Protein AF-A0A1Q7LXQ8-F1 (afdb_monomer_lite)

Radius of gyration: 18.81 Å; chains: 1; bounding box: 34×29×76 Å

Sequence (127 aa):
MSGFDLYWQYRKGEKTLRELSHLYRIHSSVLSHQFRQRDDRMLRMYGPKWFLEILRLAMPEDYDIVCEHVTEHNLTRVQTLAELGCTVSTYYQEKRKDPVKFLRKKVSQKRQLSTRPTRQLSQQPIL

Foldseek 3Di:
DDLVVVLLCCLLVVDPLVRVCVVVVNHSVVNVVVSLVVLVVCCVVPNCVVLLVSCVRRPVVLNVLLVVVCVVVVHDSSVSCVVLVVGPVSCVPDPDRRSSVVSCVSSVVVVVVVPDPPPPPPDDDDD

Structure (mmCIF, N/CA/C/O backbone):
data_AF-A0A1Q7LXQ8-F1
#
_entry.id   AF-A0A1Q7LXQ8-F1
#
loop_
_atom_site.group_PDB
_atom_site.id
_atom_site.type_symbol
_atom_site.label_atom_id
_atom_site.label_alt_id
_atom_site.label_comp_id
_atom_site.label_asym_id
_atom_site.label_entity_id
_atom_site.label_seq_id
_atom_site.pdbx_PDB_ins_code
_atom_site.Cartn_x
_atom_site.Cartn_y
_atom_site.Cartn_z
_atom_site.occupancy
_atom_site.B_iso_or_equiv
_atom_site.auth_seq_id
_atom_site.auth_comp_id
_atom_site.auth_asym_id
_atom_site.auth_atom_id
_atom_site.pdbx_PDB_model_num
ATOM 1 N N . MET A 1 1 ? -0.705 -0.989 -23.426 1.00 49.44 1 MET A N 1
ATOM 2 C CA . MET A 1 1 ? -0.799 -1.211 -21.964 1.00 49.44 1 MET A CA 1
ATOM 3 C C . MET A 1 1 ? -0.345 0.059 -21.266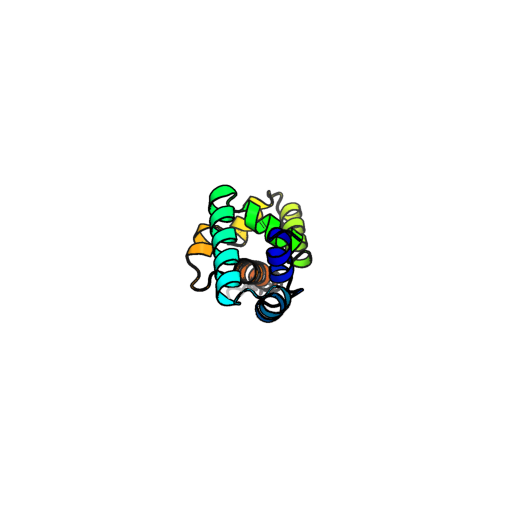 1.00 49.44 1 MET A C 1
ATOM 5 O O . MET A 1 1 ? 0.750 0.528 -21.550 1.00 49.44 1 MET A O 1
ATOM 9 N N . SER A 1 2 ? -1.203 0.694 -20.466 1.00 57.97 2 SER A N 1
ATOM 10 C CA . SER A 1 2 ? -0.861 1.950 -19.787 1.00 57.97 2 SER A CA 1
ATOM 11 C C . SER A 1 2 ? 0.073 1.674 -18.601 1.00 57.97 2 SER A C 1
ATOM 13 O O . SER A 1 2 ? -0.015 0.623 -17.971 1.00 57.97 2 SER A O 1
ATOM 15 N 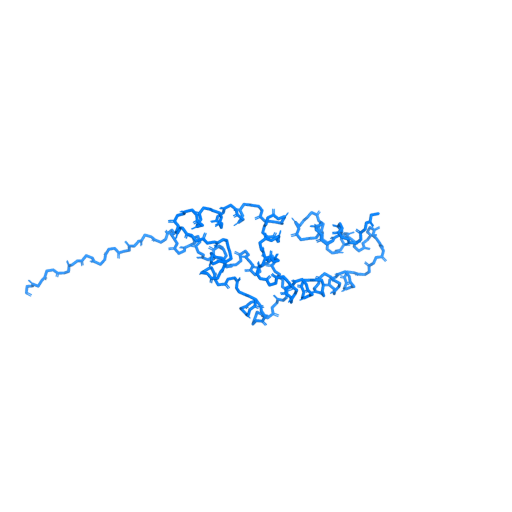N . GLY A 1 3 ? 0.943 2.625 -18.235 1.00 63.34 3 GLY A N 1
ATOM 16 C CA . GLY A 1 3 ? 1.832 2.500 -17.063 1.00 63.34 3 GLY A CA 1
ATOM 17 C C . GLY A 1 3 ? 1.105 2.285 -15.722 1.00 63.34 3 GLY A C 1
ATOM 18 O O . GLY A 1 3 ? 1.740 2.027 -14.701 1.00 63.34 3 GLY A O 1
ATOM 19 N N . PHE A 1 4 ? -0.230 2.370 -15.716 1.00 67.12 4 PHE A N 1
ATOM 20 C CA . PHE A 1 4 ? -1.079 1.999 -14.591 1.00 67.12 4 PHE A CA 1
ATOM 21 C C . PHE A 1 4 ? -1.035 0.501 -14.284 1.00 67.12 4 PHE A C 1
ATOM 23 O O . PHE A 1 4 ? -1.056 0.127 -13.115 1.00 67.12 4 PHE A O 1
ATOM 30 N N . ASP A 1 5 ? -0.919 -0.327 -15.318 1.00 86.94 5 ASP A N 1
ATOM 31 C CA . ASP A 1 5 ? -0.920 -1.781 -15.198 1.00 86.94 5 ASP A CA 1
ATOM 32 C C . ASP A 1 5 ? 0.398 -2.300 -14.590 1.00 86.94 5 ASP A C 1
ATOM 34 O O . ASP A 1 5 ? 0.397 -3.081 -13.642 1.00 86.94 5 ASP A O 1
ATOM 38 N N . LEU A 1 6 ? 1.540 -1.739 -15.017 1.00 93.06 6 LEU A N 1
ATOM 39 C CA . LEU A 1 6 ? 2.874 -2.103 -14.505 1.00 93.06 6 LEU A CA 1
ATOM 40 C C . LEU A 1 6 ? 3.009 -1.901 -12.993 1.00 93.06 6 LEU A C 1
ATOM 42 O O . LEU A 1 6 ? 3.620 -2.712 -12.296 1.00 93.06 6 LEU A O 1
ATOM 46 N N . TYR A 1 7 ? 2.448 -0.798 -12.492 1.00 95.25 7 TYR A N 1
ATOM 47 C CA . TYR A 1 7 ? 2.466 -0.478 -11.069 1.00 95.25 7 TYR A CA 1
ATOM 48 C C . TYR A 1 7 ? 1.755 -1.563 -10.256 1.00 95.25 7 TYR A C 1
ATOM 50 O O . TYR A 1 7 ? 2.290 -2.014 -9.243 1.00 95.25 7 TYR A O 1
ATOM 58 N N . TRP A 1 8 ? 0.577 -2.007 -10.703 1.00 95.50 8 TRP A N 1
ATOM 59 C CA . TRP A 1 8 ? -0.192 -3.016 -9.979 1.00 95.50 8 TRP A CA 1
ATOM 60 C C . TRP A 1 8 ? 0.409 -4.411 -10.102 1.00 95.50 8 TRP A C 1
ATOM 62 O O . TRP A 1 8 ? 0.490 -5.087 -9.080 1.00 95.50 8 TRP A O 1
ATOM 72 N N . GLN A 1 9 ? 0.927 -4.795 -11.273 1.00 94.88 9 GLN A N 1
ATOM 73 C CA . GLN A 1 9 ? 1.679 -6.048 -11.433 1.00 94.88 9 GLN A CA 1
ATOM 74 C C . GLN A 1 9 ? 2.852 -6.125 -10.445 1.00 94.88 9 GLN A C 1
ATOM 76 O O . GLN A 1 9 ? 3.076 -7.152 -9.805 1.00 94.88 9 GLN A O 1
ATOM 81 N N . TYR A 1 10 ? 3.567 -5.011 -10.246 1.00 95.56 10 TYR A N 1
ATOM 82 C CA . TYR A 1 10 ? 4.616 -4.933 -9.231 1.00 95.56 10 TYR A CA 1
ATOM 83 C C . TYR A 1 10 ? 4.071 -5.003 -7.800 1.00 95.56 10 TYR A C 1
ATOM 85 O O . TYR A 1 10 ? 4.585 -5.756 -6.975 1.00 95.56 10 TYR A O 1
ATOM 93 N N . ARG A 1 11 ? 3.036 -4.218 -7.478 1.00 95.38 11 ARG A N 1
ATOM 94 C CA . ARG A 1 11 ? 2.504 -4.115 -6.109 1.00 95.38 11 ARG A CA 1
ATOM 95 C C . ARG A 1 11 ? 1.877 -5.412 -5.614 1.00 95.38 11 ARG A C 1
ATOM 97 O O . ARG A 1 11 ? 2.077 -5.749 -4.452 1.00 95.38 11 ARG A O 1
ATOM 104 N N . LYS A 1 12 ? 1.189 -6.134 -6.496 1.00 94.88 12 LYS A N 1
ATOM 105 C CA . LYS A 1 12 ? 0.635 -7.468 -6.240 1.00 94.88 12 LYS A CA 1
ATOM 106 C C . LYS A 1 12 ? 1.705 -8.561 -6.164 1.00 94.88 12 LYS A C 1
ATOM 108 O O . LYS A 1 12 ? 1.412 -9.674 -5.752 1.00 94.88 12 LYS A O 1
ATOM 113 N N . GLY A 1 13 ? 2.944 -8.260 -6.564 1.00 94.00 13 GLY A N 1
ATOM 114 C CA . GLY A 1 13 ? 4.021 -9.244 -6.645 1.00 94.00 13 GLY A CA 1
ATOM 115 C C . GLY A 1 13 ? 3.916 -10.192 -7.843 1.00 94.00 13 GLY A C 1
ATOM 116 O O . GLY A 1 13 ? 4.669 -11.155 -7.898 1.00 94.00 13 GLY A O 1
ATOM 117 N N . GLU A 1 14 ? 3.034 -9.915 -8.810 1.00 95.31 14 GLU A N 1
ATOM 118 C CA . GLU A 1 14 ? 2.888 -10.695 -10.051 1.00 95.31 14 GLU A CA 1
ATOM 119 C C . GLU A 1 14 ? 4.148 -10.611 -10.925 1.00 95.31 14 GLU A C 1
ATOM 121 O O . GLU A 1 14 ? 4.465 -11.545 -11.660 1.00 95.31 14 GLU A O 1
ATOM 126 N N . LYS A 1 15 ? 4.861 -9.476 -10.864 1.00 95.12 15 LYS A N 1
ATOM 127 C CA . LYS A 1 15 ? 6.153 -9.272 -11.527 1.00 95.12 15 LYS A CA 1
ATOM 128 C C . LYS A 1 15 ? 7.106 -8.460 -10.665 1.00 95.12 15 LYS A C 1
ATOM 130 O O . LYS A 1 15 ? 6.749 -7.459 -10.048 1.00 95.12 15 LYS A O 1
ATOM 135 N N . THR A 1 16 ? 8.373 -8.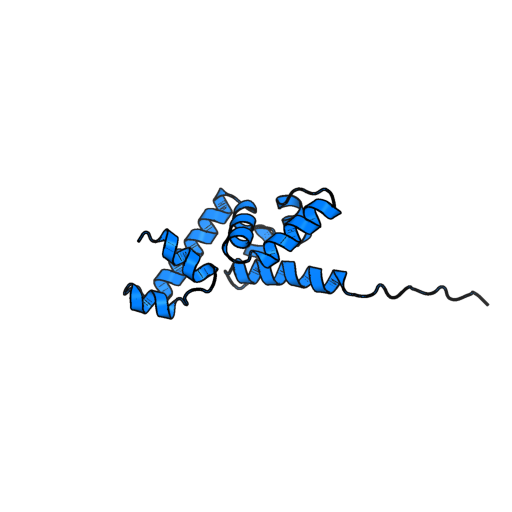834 -10.692 1.00 95.94 16 THR A N 1
ATOM 136 C CA . THR A 1 16 ? 9.468 -8.056 -10.120 1.00 95.94 16 THR A CA 1
ATOM 137 C C . THR A 1 16 ? 9.826 -6.863 -11.009 1.00 95.94 16 THR A C 1
ATOM 139 O O . THR A 1 16 ? 9.582 -6.852 -12.217 1.00 95.94 16 THR A O 1
ATOM 142 N N . LEU A 1 17 ? 10.501 -5.859 -10.435 1.00 95.38 17 LEU A N 1
ATOM 143 C CA . LEU A 1 17 ? 11.061 -4.750 -11.220 1.00 95.38 17 LEU A CA 1
ATOM 144 C C . LEU A 1 17 ? 12.011 -5.241 -12.316 1.00 95.38 17 LEU A C 1
ATOM 146 O O . LEU A 1 17 ? 12.031 -4.653 -13.392 1.00 95.38 17 LEU A O 1
ATOM 150 N N . ARG A 1 18 ? 12.768 -6.319 -12.059 1.00 96.81 18 ARG A N 1
ATOM 151 C CA . ARG A 1 18 ? 13.677 -6.913 -13.043 1.00 96.81 18 ARG A CA 1
ATOM 152 C C . ARG A 1 18 ? 12.893 -7.464 -14.231 1.00 96.81 18 ARG A C 1
ATOM 154 O O . ARG A 1 18 ? 13.244 -7.150 -15.360 1.00 96.81 18 ARG A O 1
ATOM 161 N N . GLU A 1 19 ? 11.838 -8.237 -14.006 1.00 96.94 19 GLU A N 1
ATOM 162 C CA . GLU A 1 19 ? 11.024 -8.796 -15.097 1.00 96.94 19 GLU A CA 1
ATOM 163 C C . GLU A 1 19 ? 10.330 -7.701 -15.908 1.00 96.94 19 GLU A C 1
ATOM 165 O O . GLU A 1 19 ? 10.407 -7.702 -17.135 1.00 96.94 19 GLU A O 1
ATOM 170 N N . LEU A 1 20 ? 9.728 -6.714 -15.235 1.00 95.94 20 LEU A N 1
ATOM 171 C CA . LEU A 1 20 ? 9.148 -5.547 -15.906 1.00 95.94 20 LEU A CA 1
ATOM 172 C C . LEU A 1 20 ? 10.207 -4.782 -16.708 1.00 95.94 20 LEU A C 1
ATOM 174 O O . LEU A 1 20 ? 9.953 -4.331 -17.822 1.00 95.94 20 LEU A O 1
ATOM 178 N N . SER A 1 21 ? 11.416 -4.672 -16.165 1.00 95.62 21 SER A N 1
ATOM 179 C CA . SER A 1 21 ? 12.521 -3.992 -16.827 1.00 95.62 21 SER A CA 1
ATOM 180 C C . SER A 1 21 ? 12.911 -4.658 -18.147 1.00 95.62 21 SER A C 1
ATOM 182 O O . SER A 1 21 ? 13.087 -3.961 -19.145 1.00 95.62 21 SER A O 1
ATOM 184 N N . HIS A 1 22 ? 12.964 -5.992 -18.178 1.00 95.00 22 HIS A N 1
ATOM 185 C CA . HIS A 1 22 ? 13.245 -6.753 -19.398 1.00 95.00 22 HIS A CA 1
ATOM 186 C C . HIS A 1 22 ? 12.094 -6.663 -20.407 1.00 95.00 22 HIS A C 1
ATOM 188 O O . HIS A 1 22 ? 12.333 -6.386 -21.580 1.00 95.00 22 HIS A O 1
ATOM 194 N N . LEU A 1 23 ? 10.850 -6.848 -19.953 1.00 94.69 23 LEU A N 1
ATOM 195 C CA . LEU A 1 23 ? 9.670 -6.869 -20.825 1.00 94.69 23 LEU A CA 1
ATOM 196 C C . LEU A 1 23 ? 9.435 -5.531 -21.529 1.00 94.69 23 LEU A C 1
ATOM 198 O O . LEU A 1 23 ? 9.111 -5.499 -22.712 1.00 94.69 23 LEU A O 1
ATOM 202 N N . TYR A 1 24 ? 9.613 -4.428 -20.803 1.00 91.00 24 TYR A N 1
ATOM 203 C CA . TYR A 1 24 ? 9.267 -3.094 -21.292 1.00 91.00 24 TYR A CA 1
ATOM 204 C C . TYR A 1 24 ? 10.484 -2.259 -21.687 1.00 91.00 24 TYR A C 1
ATOM 206 O O . TYR A 1 24 ? 10.322 -1.113 -22.095 1.00 91.00 24 TYR A O 1
ATOM 214 N N . ARG A 1 25 ? 11.700 -2.817 -21.586 1.00 93.50 25 ARG A N 1
ATOM 215 C CA . ARG A 1 25 ? 12.972 -2.133 -21.887 1.00 93.50 25 ARG A CA 1
ATOM 216 C C . ARG A 1 25 ? 13.148 -0.814 -21.114 1.00 93.50 25 ARG A C 1
ATOM 218 O O . ARG A 1 25 ? 13.761 0.130 -21.603 1.00 93.50 25 ARG A O 1
ATOM 225 N N . ILE A 1 26 ? 12.624 -0.754 -19.889 1.00 93.31 26 ILE A N 1
ATOM 226 C CA . ILE A 1 26 ? 12.767 0.384 -18.965 1.00 93.31 26 ILE A CA 1
ATOM 227 C C . ILE A 1 26 ? 13.678 -0.052 -17.825 1.00 93.31 26 ILE A C 1
ATOM 229 O O . ILE A 1 26 ? 13.477 -1.116 -17.254 1.00 93.31 26 ILE A O 1
ATOM 233 N N . HIS A 1 27 ? 14.664 0.751 -17.433 1.00 96.00 27 HIS A N 1
ATOM 234 C CA . HIS A 1 27 ? 15.571 0.360 -16.353 1.00 96.00 27 HIS A CA 1
ATOM 235 C C . HIS A 1 27 ? 14.837 0.195 -15.004 1.00 96.00 27 HIS A C 1
ATOM 237 O O . HIS A 1 27 ? 13.993 1.014 -14.632 1.00 96.00 27 HIS A O 1
ATOM 243 N N . SER A 1 28 ? 15.191 -0.835 -14.226 1.00 95.31 28 SER A N 1
ATOM 244 C CA . SER A 1 28 ? 14.530 -1.151 -12.944 1.00 95.31 28 SER A CA 1
ATOM 245 C C . SER A 1 28 ? 14.525 0.028 -11.959 1.00 95.31 28 SER A C 1
ATOM 247 O O . SER A 1 28 ? 13.553 0.221 -11.229 1.00 95.31 28 SER A O 1
ATOM 249 N N . SER A 1 29 ? 15.586 0.844 -11.945 1.00 95.06 29 SER A N 1
ATOM 250 C CA . SER A 1 29 ? 15.657 2.043 -11.095 1.00 95.06 29 SER A CA 1
ATOM 251 C C . SER A 1 29 ? 14.636 3.113 -11.493 1.00 95.06 29 SER A C 1
ATOM 253 O O . SER A 1 29 ? 14.077 3.762 -10.608 1.00 95.06 29 SER A O 1
ATOM 255 N N . VAL A 1 30 ? 14.347 3.257 -12.791 1.00 94.94 30 VAL A N 1
ATOM 256 C CA . VAL A 1 30 ? 13.354 4.200 -13.323 1.00 94.94 30 VAL A CA 1
ATOM 257 C C . VAL A 1 30 ? 11.954 3.759 -12.912 1.00 94.94 30 V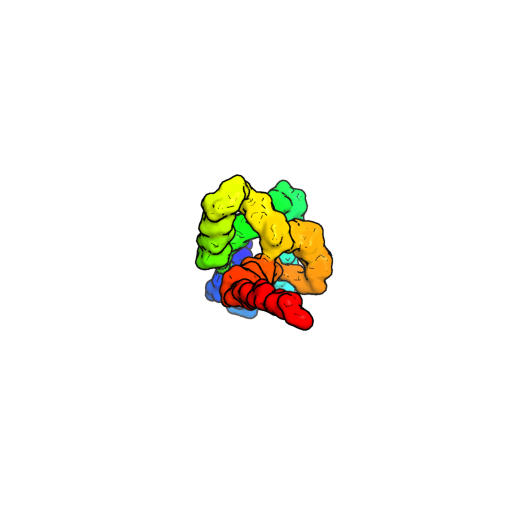AL A C 1
ATOM 259 O O . VAL A 1 30 ? 11.228 4.553 -12.318 1.00 94.94 30 VAL A O 1
ATOM 262 N N . LEU A 1 31 ? 11.609 2.481 -13.110 1.00 94.25 31 LEU A N 1
ATOM 263 C CA . LEU A 1 31 ? 10.332 1.917 -12.648 1.00 94.25 31 LEU A CA 1
ATOM 264 C C . LEU A 1 31 ? 10.164 2.083 -11.131 1.00 94.25 31 LEU A C 1
ATOM 266 O O . LEU A 1 31 ? 9.145 2.575 -10.652 1.00 94.25 31 LEU A O 1
ATOM 270 N N . SER A 1 32 ? 11.207 1.746 -10.367 1.00 93.88 32 SER A N 1
ATOM 271 C CA . SER A 1 32 ? 11.224 1.900 -8.910 1.00 93.88 32 SER A CA 1
ATOM 272 C C . SER A 1 32 ? 10.968 3.347 -8.477 1.00 93.88 32 SER A C 1
ATOM 274 O O . SER A 1 32 ? 10.214 3.599 -7.536 1.00 93.88 32 SER A O 1
ATOM 276 N N . HIS A 1 33 ? 11.594 4.307 -9.161 1.00 94.00 33 HIS A N 1
ATOM 277 C CA . HIS A 1 33 ? 11.417 5.729 -8.897 1.00 94.00 33 HIS A CA 1
ATOM 278 C C . HIS A 1 33 ? 9.997 6.198 -9.238 1.00 94.00 33 HIS A C 1
ATOM 280 O O . HIS A 1 33 ? 9.350 6.816 -8.393 1.00 94.00 33 HIS A O 1
ATOM 286 N N . GLN A 1 34 ? 9.484 5.847 -10.420 1.00 93.88 34 GLN A N 1
ATOM 287 C CA . GLN A 1 34 ? 8.129 6.191 -10.862 1.00 93.88 34 GLN A CA 1
ATOM 288 C C . GLN A 1 34 ? 7.056 5.641 -9.915 1.00 93.88 34 GLN A C 1
ATOM 290 O O . GLN A 1 34 ? 6.120 6.356 -9.559 1.00 93.88 34 GLN A O 1
ATOM 295 N N . PHE A 1 35 ? 7.199 4.397 -9.452 1.00 94.94 35 PHE A N 1
ATOM 296 C CA . PHE A 1 35 ? 6.242 3.798 -8.520 1.00 94.94 35 PHE A CA 1
ATOM 297 C C . PHE A 1 35 ? 6.257 4.497 -7.157 1.00 94.94 35 PHE A C 1
ATOM 299 O O . PHE A 1 35 ? 5.189 4.788 -6.624 1.00 94.94 35 PHE A O 1
ATOM 306 N N . ARG A 1 36 ? 7.437 4.860 -6.630 1.00 93.00 36 ARG A N 1
ATOM 307 C CA . ARG A 1 36 ? 7.531 5.659 -5.394 1.00 93.00 36 ARG A CA 1
ATOM 308 C C . ARG A 1 36 ? 6.919 7.049 -5.546 1.00 93.00 36 ARG A C 1
ATOM 310 O O . ARG A 1 36 ? 6.193 7.481 -4.660 1.00 93.00 36 ARG A O 1
ATOM 317 N N . GLN A 1 37 ? 7.191 7.741 -6.654 1.00 93.69 37 GLN A N 1
ATOM 318 C CA . GLN A 1 37 ? 6.592 9.051 -6.925 1.00 93.69 37 GLN A CA 1
ATOM 319 C C . GLN A 1 37 ? 5.070 8.967 -7.012 1.00 93.69 37 GLN A C 1
ATOM 321 O O . GLN A 1 37 ? 4.372 9.837 -6.493 1.00 93.69 37 GLN A O 1
ATOM 326 N N . ARG A 1 38 ? 4.551 7.912 -7.647 1.00 94.38 38 ARG A N 1
ATOM 327 C CA . ARG A 1 38 ? 3.117 7.652 -7.695 1.00 94.38 38 ARG A CA 1
ATOM 328 C C . ARG A 1 38 ? 2.548 7.474 -6.293 1.00 94.38 38 ARG A C 1
ATOM 330 O O . ARG A 1 38 ? 1.574 8.143 -5.979 1.00 94.38 38 ARG A O 1
ATOM 337 N N . ASP A 1 39 ? 3.155 6.641 -5.452 1.00 95.00 39 ASP A N 1
ATOM 338 C CA . ASP A 1 39 ? 2.684 6.467 -4.074 1.00 95.00 39 ASP A CA 1
ATOM 339 C C . ASP A 1 39 ? 2.716 7.770 -3.283 1.00 95.00 39 ASP A C 1
ATOM 341 O O . ASP A 1 39 ? 1.720 8.122 -2.661 1.00 95.00 39 ASP A O 1
ATOM 345 N N . ASP A 1 40 ? 3.812 8.527 -3.359 1.00 94.69 40 ASP A N 1
ATOM 346 C CA . ASP A 1 40 ? 3.919 9.818 -2.677 1.00 94.69 40 ASP A CA 1
ATOM 347 C C . ASP A 1 40 ? 2.845 10.802 -3.162 1.00 94.69 40 ASP A C 1
ATOM 349 O O . ASP A 1 40 ? 2.210 11.480 -2.353 1.00 94.69 40 ASP A O 1
ATOM 353 N N . ARG A 1 41 ? 2.583 10.858 -4.472 1.00 95.69 41 ARG A N 1
ATOM 354 C CA . ARG A 1 41 ? 1.518 11.694 -5.038 1.00 95.69 41 ARG A CA 1
ATOM 355 C C . ARG A 1 41 ? 0.139 11.259 -4.545 1.00 95.69 41 ARG A C 1
ATOM 357 O O . ARG A 1 41 ? -0.649 12.106 -4.128 1.00 95.69 41 ARG A O 1
ATOM 364 N N . MET A 1 42 ? -0.158 9.964 -4.594 1.00 96.88 42 MET A N 1
ATOM 365 C CA . MET A 1 42 ? -1.467 9.438 -4.209 1.00 96.88 42 MET A CA 1
ATOM 366 C C . MET A 1 42 ? -1.711 9.573 -2.705 1.00 96.88 42 MET A C 1
ATOM 368 O O . MET A 1 42 ? -2.818 9.918 -2.305 1.00 96.88 42 MET A O 1
ATOM 372 N N . LEU A 1 43 ? -0.684 9.400 -1.870 1.00 95.75 43 LEU A N 1
ATOM 373 C CA . LEU A 1 43 ? -0.787 9.624 -0.427 1.00 95.75 43 LEU A CA 1
ATOM 374 C C . LEU A 1 43 ? -1.020 11.093 -0.081 1.00 95.75 43 LEU A C 1
ATOM 376 O O . LEU A 1 43 ? -1.803 11.378 0.817 1.00 95.75 43 LEU A O 1
ATOM 380 N N . ARG A 1 44 ? -0.402 12.034 -0.802 1.00 95.25 44 ARG A N 1
ATOM 381 C CA . ARG A 1 44 ? -0.686 13.467 -0.614 1.00 95.25 44 ARG A CA 1
ATOM 382 C C . ARG A 1 44 ? -2.109 13.838 -1.027 1.00 95.25 44 ARG A C 1
ATOM 384 O O . ARG A 1 44 ? -2.723 14.674 -0.380 1.00 95.25 44 ARG A O 1
ATOM 391 N N . MET A 1 45 ? -2.618 13.229 -2.097 1.00 97.38 45 MET A N 1
ATOM 392 C CA . MET A 1 45 ? -3.927 13.567 -2.663 1.00 97.38 45 MET A CA 1
ATOM 393 C C . MET A 1 45 ? -5.093 12.886 -1.935 1.00 97.38 45 MET A C 1
ATOM 395 O O . MET A 1 45 ? -6.124 13.508 -1.705 1.00 97.38 45 MET A O 1
ATOM 399 N N . TYR A 1 46 ? -4.936 11.613 -1.574 1.00 96.56 46 TYR A N 1
ATOM 400 C CA . TYR A 1 46 ? -6.016 10.773 -1.045 1.00 96.56 46 TYR A CA 1
ATOM 401 C C . TYR A 1 46 ? -5.785 10.319 0.399 1.00 96.56 46 TYR A C 1
ATOM 403 O O . TYR A 1 46 ? -6.673 9.719 1.012 1.00 96.56 46 TYR A O 1
ATOM 411 N N . GLY A 1 47 ? -4.606 10.589 0.961 1.00 95.00 47 GLY A N 1
ATOM 412 C CA . GLY A 1 47 ? -4.281 10.236 2.336 1.00 95.00 47 GLY A CA 1
ATOM 413 C C . GLY A 1 47 ? -4.406 8.728 2.600 1.00 95.00 47 GLY A C 1
ATOM 414 O O . GLY A 1 47 ? -4.061 7.912 1.738 1.00 95.00 47 GLY A O 1
ATOM 415 N N . PRO A 1 48 ? -4.946 8.330 3.768 1.00 95.44 48 PRO A N 1
ATOM 416 C CA . PRO A 1 48 ? -5.128 6.923 4.135 1.00 95.44 48 PRO A CA 1
ATOM 417 C C . PRO A 1 48 ? -6.019 6.118 3.179 1.00 95.44 48 PRO A C 1
ATOM 419 O O . PRO A 1 48 ? -5.923 4.893 3.149 1.00 95.44 48 PRO A O 1
ATOM 422 N N . LYS A 1 49 ? -6.863 6.764 2.359 1.00 96.88 49 LYS A N 1
ATOM 423 C CA . LYS A 1 49 ? -7.671 6.045 1.359 1.00 96.88 49 LYS A CA 1
ATOM 424 C C . LYS A 1 49 ? -6.798 5.353 0.311 1.00 96.88 49 LYS A C 1
ATOM 426 O O . LYS A 1 49 ? -7.187 4.307 -0.194 1.00 96.88 49 LYS A O 1
ATOM 431 N N . TRP A 1 50 ? -5.602 5.878 0.029 1.00 97.62 50 TRP A N 1
ATOM 432 C CA . TRP A 1 50 ? -4.659 5.191 -0.852 1.00 97.62 50 TRP A CA 1
ATOM 433 C C . TRP A 1 50 ? -4.129 3.891 -0.237 1.00 97.62 50 TRP A C 1
ATOM 435 O O . TRP A 1 50 ? -3.976 2.902 -0.945 1.00 97.62 50 TRP A O 1
ATOM 445 N N . PHE A 1 51 ? -3.919 3.843 1.082 1.00 97.31 51 PHE A N 1
ATOM 446 C CA . PHE A 1 51 ? -3.564 2.592 1.758 1.00 97.31 51 PHE A CA 1
ATOM 447 C C . PHE A 1 51 ? -4.676 1.548 1.671 1.00 97.31 51 PHE A C 1
ATOM 449 O O . PHE A 1 51 ? -4.377 0.379 1.447 1.00 97.31 51 PHE A O 1
ATOM 456 N N . LEU A 1 52 ? -5.942 1.961 1.794 1.00 97.19 52 LEU A N 1
ATOM 457 C CA . LEU A 1 52 ? -7.077 1.055 1.591 1.00 97.19 52 LEU A CA 1
ATOM 458 C C . LEU A 1 52 ? -7.101 0.489 0.173 1.00 97.19 52 LEU A C 1
ATOM 460 O O . LEU A 1 52 ? -7.347 -0.698 0.005 1.00 97.19 52 LEU A O 1
ATOM 464 N N . GLU A 1 53 ? -6.812 1.314 -0.833 1.00 97.44 53 GLU A N 1
ATOM 465 C CA . GLU A 1 53 ? -6.762 0.857 -2.222 1.00 97.44 53 GLU A CA 1
ATOM 466 C C . GLU A 1 53 ? -5.617 -0.137 -2.456 1.00 97.44 53 GLU A C 1
ATOM 468 O O . GLU A 1 53 ? -5.806 -1.151 -3.126 1.00 97.44 53 GLU A O 1
ATOM 473 N N . ILE A 1 54 ? -4.446 0.104 -1.854 1.00 97.12 54 ILE A N 1
ATOM 474 C CA . ILE A 1 54 ? -3.327 -0.844 -1.898 1.00 97.12 54 ILE A CA 1
ATOM 475 C C . ILE A 1 54 ? -3.697 -2.160 -1.216 1.00 97.12 54 ILE A C 1
ATOM 477 O O . ILE A 1 54 ? -3.442 -3.209 -1.797 1.00 97.12 54 ILE A O 1
ATOM 481 N N . LEU A 1 55 ? -4.302 -2.126 -0.025 1.00 96.38 55 LEU A N 1
ATOM 482 C CA . LEU A 1 55 ? -4.758 -3.342 0.653 1.00 96.38 55 LEU A CA 1
ATOM 483 C C . LEU A 1 55 ? -5.744 -4.108 -0.230 1.00 96.38 55 LEU A C 1
ATOM 485 O O . LEU A 1 55 ? -5.508 -5.263 -0.554 1.00 96.38 55 LEU A O 1
ATOM 489 N N . ARG A 1 56 ? -6.791 -3.433 -0.709 1.00 96.56 56 ARG A N 1
ATOM 490 C CA . ARG A 1 56 ? -7.846 -4.036 -1.527 1.00 96.56 56 ARG A CA 1
ATOM 491 C C . ARG A 1 56 ? -7.311 -4.709 -2.792 1.00 96.56 56 ARG A C 1
ATOM 493 O O . ARG A 1 56 ? -7.825 -5.746 -3.192 1.00 96.56 56 ARG A O 1
ATOM 500 N N . LEU A 1 57 ? -6.325 -4.100 -3.455 1.00 96.12 57 LEU A N 1
ATOM 501 C CA . LEU A 1 57 ? -5.846 -4.572 -4.757 1.00 96.12 57 LEU A CA 1
ATOM 502 C C . LEU A 1 57 ? -4.608 -5.462 -4.692 1.00 96.12 57 LEU A C 1
ATOM 504 O O . LEU A 1 57 ? -4.455 -6.318 -5.560 1.00 96.12 57 LEU A O 1
ATOM 508 N N . ALA A 1 58 ? -3.708 -5.240 -3.735 1.00 96.12 58 ALA A N 1
ATOM 509 C CA . ALA A 1 58 ? -2.432 -5.949 -3.647 1.00 96.12 58 ALA A CA 1
ATOM 510 C C . ALA A 1 58 ? -2.344 -6.940 -2.486 1.00 96.12 58 ALA A C 1
ATOM 512 O O . ALA A 1 58 ? -1.416 -7.746 -2.459 1.00 96.12 58 ALA A O 1
ATOM 513 N N . MET A 1 59 ? -3.245 -6.850 -1.508 1.00 95.12 59 MET A N 1
ATOM 514 C CA . MET A 1 59 ? -3.201 -7.645 -0.280 1.00 95.12 59 MET A CA 1
ATOM 515 C C . MET A 1 59 ? -4.628 -7.963 0.213 1.00 95.12 59 MET A C 1
ATOM 517 O O . MET A 1 59 ? -4.985 -7.549 1.319 1.00 95.12 59 MET A O 1
ATOM 521 N N . PRO A 1 60 ? -5.473 -8.624 -0.602 1.00 93.94 60 PRO A N 1
ATOM 522 C CA . PRO A 1 60 ? -6.891 -8.801 -0.289 1.00 93.94 60 PR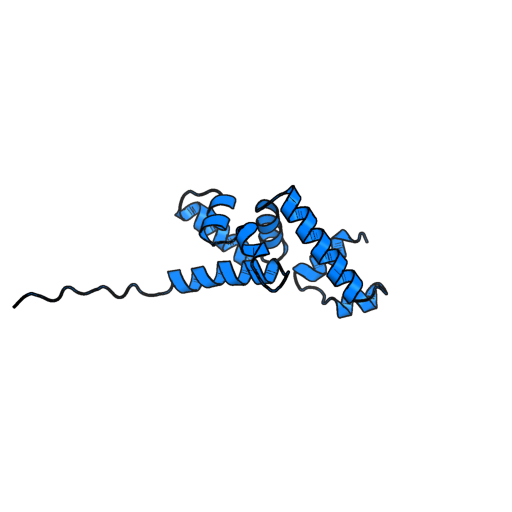O A CA 1
ATOM 523 C C . PRO A 1 60 ? -7.119 -9.527 1.044 1.00 93.94 60 PRO A C 1
ATOM 525 O O . PRO A 1 60 ? -7.969 -9.111 1.821 1.00 93.94 60 PRO A O 1
ATOM 528 N N . GLU A 1 61 ? -6.283 -10.505 1.393 1.00 91.56 61 GLU A N 1
ATOM 529 C CA . GLU A 1 61 ? -6.391 -11.227 2.667 1.00 91.56 61 GLU A CA 1
ATOM 530 C C . GLU A 1 61 ? -6.107 -10.321 3.874 1.00 91.56 61 GLU A C 1
ATOM 532 O O . GLU A 1 61 ? -6.670 -10.507 4.950 1.00 91.56 61 GLU A O 1
ATOM 537 N N . ASP A 1 62 ? -5.221 -9.331 3.715 1.00 92.56 62 ASP A N 1
ATOM 538 C CA . ASP A 1 62 ? -4.945 -8.342 4.759 1.00 92.56 62 ASP A CA 1
ATOM 539 C C . ASP A 1 62 ? -6.024 -7.241 4.796 1.00 92.56 62 ASP A C 1
ATOM 541 O O . ASP A 1 62 ? -6.254 -6.626 5.839 1.00 92.56 62 ASP A O 1
ATOM 545 N N . TYR A 1 63 ? -6.701 -6.989 3.670 1.00 94.94 63 TYR A N 1
ATOM 546 C CA . TYR A 1 63 ? -7.853 -6.090 3.599 1.00 94.94 63 TYR A CA 1
ATOM 547 C C . TYR A 1 63 ? -9.069 -6.655 4.339 1.00 94.94 63 TYR A C 1
ATOM 549 O O . TYR A 1 63 ? -9.775 -5.897 5.009 1.00 94.94 63 TYR A O 1
ATOM 557 N N . ASP A 1 64 ? -9.281 -7.968 4.271 1.00 92.81 64 ASP A N 1
ATOM 558 C CA . ASP A 1 64 ? -10.382 -8.634 4.970 1.00 92.81 64 ASP A CA 1
ATOM 559 C C . ASP A 1 64 ? -10.257 -8.479 6.490 1.00 92.81 64 ASP A C 1
ATOM 561 O O . ASP A 1 64 ? -11.231 -8.099 7.134 1.00 92.81 64 ASP A O 1
ATOM 565 N N . ILE A 1 65 ? -9.044 -8.574 7.053 1.00 89.81 65 ILE A N 1
ATOM 566 C CA . ILE A 1 65 ? -8.795 -8.292 8.484 1.00 89.81 65 ILE A CA 1
ATOM 567 C C . ILE A 1 65 ? -9.238 -6.871 8.856 1.00 89.81 65 ILE A C 1
ATOM 569 O O . ILE A 1 65 ? -9.786 -6.628 9.929 1.00 89.81 65 ILE A O 1
ATOM 573 N N . VAL A 1 66 ? -8.971 -5.889 7.985 1.00 92.31 66 VAL A N 1
ATOM 574 C CA . VAL A 1 66 ? -9.395 -4.503 8.230 1.00 92.31 66 VAL A CA 1
ATOM 575 C C . VAL A 1 66 ? -10.920 -4.417 8.237 1.00 92.31 66 VAL A C 1
ATOM 577 O O . VAL A 1 66 ? -11.473 -3.665 9.036 1.00 92.31 66 VAL A O 1
ATOM 580 N N . CYS A 1 67 ? -11.604 -5.173 7.377 1.00 93.56 67 CYS A N 1
ATOM 581 C CA . CYS A 1 67 ? -13.065 -5.210 7.323 1.00 93.56 67 CYS A CA 1
ATOM 582 C C . CYS A 1 67 ? -13.688 -5.938 8.528 1.00 93.56 67 CYS A C 1
ATOM 584 O O . CYS A 1 67 ? -14.697 -5.469 9.058 1.00 93.56 67 CYS A O 1
ATOM 586 N N . GLU A 1 68 ? -13.073 -7.022 8.997 1.00 91.44 68 GLU A N 1
ATOM 587 C CA . GLU A 1 68 ? -13.444 -7.700 10.244 1.00 91.44 68 GLU A CA 1
ATOM 588 C C . GLU A 1 68 ? -13.328 -6.730 11.425 1.00 91.44 68 GLU A C 1
ATOM 590 O O . GLU A 1 68 ? -14.319 -6.465 12.103 1.00 91.44 68 GLU A O 1
ATOM 595 N N . HIS A 1 69 ? -12.174 -6.070 11.578 1.00 89.69 69 HIS A N 1
ATOM 596 C CA . HIS A 1 69 ? -11.930 -5.114 12.667 1.00 89.69 69 HIS A CA 1
ATOM 597 C C . HIS A 1 69 ? -12.884 -3.907 12.627 1.00 89.69 69 HIS A C 1
ATOM 599 O O . HIS A 1 69 ? -13.296 -3.394 13.665 1.00 89.69 69 HIS A O 1
ATOM 605 N N . VAL A 1 70 ? -13.255 -3.438 11.429 1.00 92.44 70 VAL A N 1
ATOM 606 C CA . VAL A 1 70 ? -14.306 -2.418 11.238 1.00 92.44 70 VAL A CA 1
ATOM 607 C C . VAL A 1 70 ? -15.625 -2.861 11.864 1.00 92.44 70 VAL A C 1
ATOM 609 O O . VAL A 1 70 ? -16.267 -2.070 12.554 1.00 92.44 70 VAL A O 1
ATOM 612 N N . THR A 1 71 ? -16.013 -4.112 11.624 1.00 92.06 71 THR A N 1
ATOM 613 C CA . THR A 1 71 ? -17.286 -4.675 12.080 1.00 92.06 71 THR A CA 1
ATOM 614 C C . THR A 1 71 ? -17.263 -4.924 13.586 1.00 92.06 71 THR A C 1
ATOM 616 O O . THR A 1 71 ? -18.187 -4.518 14.283 1.00 92.06 71 THR A O 1
ATOM 619 N N . GLU A 1 72 ? -16.182 -5.514 14.099 1.00 90.81 72 GLU A N 1
ATOM 620 C CA . GLU A 1 72 ? -16.005 -5.831 15.522 1.00 90.81 72 GLU A CA 1
ATOM 621 C C . GLU A 1 72 ? -16.017 -4.587 16.417 1.00 90.81 72 GLU A C 1
ATOM 623 O O . GLU A 1 72 ? -16.576 -4.608 17.513 1.00 90.81 72 GLU A O 1
ATOM 628 N N . HIS A 1 73 ? -15.417 -3.490 15.949 1.00 88.50 73 HIS A N 1
ATOM 629 C CA . HIS A 1 73 ? -15.239 -2.273 16.743 1.00 88.50 73 HIS A CA 1
ATOM 630 C C . HIS A 1 73 ? -16.153 -1.115 16.325 1.00 88.50 73 HIS A C 1
ATOM 632 O O . HIS A 1 73 ? -16.045 -0.026 16.888 1.00 88.50 73 HIS A O 1
ATOM 638 N N . ASN A 1 74 ? -17.050 -1.333 15.357 1.00 92.62 74 ASN A N 1
ATOM 639 C CA . ASN A 1 74 ? -17.931 -0.306 14.794 1.00 92.62 74 ASN A CA 1
ATOM 640 C C . ASN A 1 74 ? -17.166 0.963 14.354 1.00 92.62 74 ASN A C 1
ATOM 642 O O . ASN A 1 74 ? -17.516 2.094 14.700 1.00 92.62 74 ASN A O 1
ATOM 646 N N . LEU A 1 75 ? -16.077 0.767 13.605 1.00 93.94 75 LEU A N 1
ATOM 647 C CA . LEU A 1 75 ? -15.197 1.833 13.117 1.00 93.94 75 LEU A CA 1
ATOM 648 C C . LEU A 1 75 ? -15.323 2.005 11.607 1.00 93.94 75 LEU A C 1
ATOM 650 O O . LEU A 1 75 ? -15.645 1.079 10.874 1.00 93.94 75 LEU A O 1
ATOM 654 N N . THR A 1 76 ? -14.967 3.175 11.084 1.00 95.31 76 THR A N 1
ATOM 655 C CA . THR A 1 76 ? -14.719 3.306 9.642 1.00 95.31 76 THR A CA 1
ATOM 656 C C . THR A 1 76 ? -13.382 2.664 9.264 1.00 95.31 76 THR A C 1
ATOM 658 O O . THR A 1 76 ? -12.428 2.690 10.037 1.00 95.31 76 THR A O 1
ATOM 661 N N . ARG A 1 77 ? -13.241 2.197 8.015 1.00 94.88 77 ARG A N 1
ATOM 662 C CA . ARG A 1 77 ? -11.974 1.627 7.502 1.00 94.88 77 ARG A CA 1
ATOM 663 C C . ARG A 1 77 ? -10.759 2.541 7.718 1.00 94.88 77 ARG A C 1
ATOM 665 O O . ARG A 1 77 ? -9.656 2.063 7.961 1.00 94.88 77 ARG A O 1
ATOM 672 N N . VAL A 1 78 ? -10.944 3.861 7.624 1.00 95.06 78 VAL A N 1
ATOM 673 C CA . VAL A 1 78 ? -9.869 4.840 7.858 1.00 95.06 78 VAL A CA 1
ATOM 674 C C . VAL A 1 78 ? -9.506 4.929 9.342 1.00 95.06 78 VAL A C 1
ATOM 676 O O . VAL A 1 78 ? -8.320 4.985 9.660 1.00 95.06 78 VAL A O 1
ATOM 679 N N . GLN A 1 79 ? -10.493 4.911 10.244 1.00 95.12 79 GLN A N 1
ATOM 680 C CA . GLN A 1 79 ? -10.238 4.849 11.689 1.00 95.12 79 GLN A CA 1
ATOM 681 C C . GLN A 1 79 ? -9.526 3.549 12.059 1.00 95.12 79 GLN A C 1
ATOM 683 O O . GLN A 1 79 ? -8.530 3.596 12.772 1.00 95.12 79 GLN A O 1
ATOM 688 N N . THR A 1 80 ? -9.944 2.418 11.489 1.00 95.12 80 THR A N 1
ATOM 689 C CA . THR A 1 80 ? -9.247 1.141 11.661 1.00 95.12 80 THR A CA 1
ATOM 690 C C . THR A 1 80 ? -7.790 1.245 11.227 1.00 95.12 80 THR A C 1
ATOM 692 O O . THR A 1 80 ? -6.909 0.900 12.005 1.00 95.12 80 THR A O 1
ATOM 695 N N . LEU A 1 81 ? -7.487 1.794 10.042 1.00 95.25 81 LEU A N 1
ATOM 696 C CA . LEU A 1 81 ? -6.093 2.023 9.643 1.00 95.25 81 LEU A CA 1
ATOM 697 C C . LEU A 1 81 ? -5.324 2.874 10.662 1.00 95.25 81 LEU A C 1
ATOM 699 O O . LEU A 1 81 ? -4.170 2.565 10.954 1.00 95.25 81 LEU A O 1
ATOM 703 N N . ALA A 1 82 ? -5.937 3.921 11.215 1.00 94.00 82 ALA A N 1
ATOM 704 C CA . ALA A 1 82 ? -5.297 4.738 12.239 1.00 94.00 82 ALA A CA 1
ATOM 705 C C . ALA A 1 82 ? -5.003 3.936 13.520 1.00 94.00 82 ALA A C 1
ATOM 707 O O . ALA A 1 82 ? -3.881 4.012 14.020 1.00 94.00 82 ALA A O 1
ATOM 708 N N . GLU A 1 83 ? -5.939 3.106 13.992 1.00 93.25 83 GLU A N 1
ATOM 709 C CA . GLU A 1 83 ? -5.721 2.204 15.134 1.00 93.25 83 GLU A CA 1
ATOM 710 C C . GLU A 1 83 ? -4.619 1.172 14.881 1.00 93.25 83 GLU A C 1
ATOM 712 O O . GLU A 1 83 ? -3.870 0.818 15.788 1.00 93.25 83 GLU A O 1
ATOM 717 N N . LEU A 1 84 ? -4.481 0.698 13.639 1.00 90.75 84 LEU A N 1
ATOM 718 C CA . LEU A 1 84 ? -3.379 -0.178 13.226 1.00 90.75 84 LEU A CA 1
ATOM 719 C C . LEU A 1 84 ? -2.029 0.557 13.141 1.00 90.75 84 LEU A C 1
ATOM 721 O O . LEU A 1 84 ? -0.999 -0.058 12.866 1.00 90.75 84 LEU A O 1
ATOM 725 N N . GLY A 1 85 ? -2.006 1.879 13.332 1.00 92.56 85 GLY A N 1
ATOM 726 C CA . GLY A 1 85 ? -0.822 2.709 13.125 1.00 92.56 85 GLY A CA 1
ATOM 727 C C . GLY A 1 85 ? -0.455 2.885 11.646 1.00 92.56 85 GLY A C 1
ATOM 728 O O . GLY A 1 85 ? 0.678 3.262 11.332 1.00 92.56 85 GLY A O 1
ATOM 729 N N . CYS A 1 86 ? -1.391 2.625 10.732 1.00 94.25 86 CYS A N 1
ATOM 730 C CA . CYS A 1 86 ? -1.272 2.837 9.290 1.00 94.25 86 CYS A CA 1
ATOM 731 C C . CYS A 1 86 ? -1.632 4.286 8.918 1.00 94.25 86 CYS A C 1
ATOM 733 O O . CYS A 1 86 ? -2.520 4.537 8.102 1.00 94.25 86 CYS A O 1
ATOM 735 N N . THR A 1 87 ? -0.948 5.260 9.523 1.00 95.25 87 THR A N 1
ATOM 736 C CA . THR A 1 87 ? -1.130 6.681 9.185 1.00 95.25 87 THR A CA 1
ATOM 737 C C . THR A 1 87 ? -0.105 7.144 8.151 1.00 95.25 87 THR A C 1
ATOM 739 O O . THR A 1 87 ? 0.996 6.599 8.053 1.00 95.25 87 THR A O 1
ATOM 742 N N . VAL A 1 88 ? -0.445 8.189 7.389 1.00 95.00 88 VAL A N 1
ATOM 743 C CA . VAL A 1 88 ? 0.477 8.807 6.417 1.00 95.00 88 VAL A CA 1
ATOM 744 C C . VAL A 1 88 ? 1.732 9.342 7.117 1.00 95.00 88 VAL A C 1
ATOM 746 O O . VAL A 1 88 ? 2.836 9.175 6.609 1.00 95.00 88 VAL A O 1
ATOM 749 N N . SER A 1 89 ? 1.576 9.918 8.313 1.00 94.94 89 SER A N 1
ATOM 750 C CA . SER A 1 89 ? 2.698 10.390 9.133 1.00 94.94 89 SER A CA 1
ATOM 751 C C . SER A 1 89 ? 3.645 9.244 9.504 1.00 94.94 89 SER A C 1
ATOM 753 O O . SER A 1 89 ? 4.840 9.310 9.221 1.00 94.94 89 SER A O 1
ATOM 755 N N . THR A 1 90 ? 3.106 8.142 10.038 1.00 94.69 90 THR A N 1
ATOM 756 C CA . THR A 1 90 ? 3.903 6.962 10.410 1.00 94.69 90 THR A CA 1
ATOM 757 C C . THR A 1 90 ? 4.608 6.348 9.202 1.00 94.69 90 THR A C 1
ATOM 759 O O . THR A 1 90 ? 5.765 5.953 9.305 1.00 94.69 90 THR A O 1
ATOM 762 N N . TYR A 1 91 ? 3.950 6.306 8.041 1.00 95.44 91 TYR A N 1
ATOM 763 C CA . TYR A 1 91 ? 4.580 5.854 6.801 1.00 95.44 91 TYR A CA 1
ATOM 764 C C . TYR A 1 91 ? 5.785 6.721 6.412 1.00 95.44 91 TYR A C 1
ATOM 766 O O . TYR A 1 91 ? 6.829 6.191 6.038 1.00 95.44 91 TYR A O 1
ATOM 774 N N . TYR A 1 92 ? 5.679 8.047 6.534 1.00 93.00 92 TYR A N 1
ATOM 775 C CA . TYR A 1 92 ? 6.781 8.951 6.198 1.00 93.00 92 TYR A CA 1
ATOM 776 C C . TYR A 1 92 ? 7.948 8.919 7.191 1.00 93.00 92 TYR A C 1
ATOM 778 O O . TYR A 1 92 ? 9.051 9.320 6.822 1.00 93.00 92 TYR A O 1
ATOM 786 N N . GLN A 1 93 ? 7.737 8.406 8.403 1.00 93.06 93 GLN A N 1
ATOM 787 C CA . GLN A 1 93 ? 8.796 8.174 9.389 1.00 93.06 93 GLN A CA 1
ATOM 788 C C . GLN A 1 93 ? 9.603 6.888 9.118 1.00 93.06 93 GLN A C 1
ATOM 790 O O . GLN A 1 93 ? 10.696 6.721 9.662 1.00 93.06 93 GLN A O 1
ATOM 795 N N . GLU A 1 94 ? 9.107 5.964 8.286 1.00 87.56 94 GLU A N 1
ATOM 796 C CA . GLU A 1 94 ? 9.813 4.716 7.979 1.00 87.56 94 GLU A CA 1
ATOM 797 C C . GLU A 1 94 ? 11.023 4.954 7.059 1.00 87.56 94 GLU A C 1
ATOM 799 O O . GLU A 1 94 ? 10.957 5.658 6.050 1.00 87.56 94 GLU A O 1
ATOM 804 N N . LYS A 1 95 ? 12.142 4.277 7.356 1.00 79.12 95 LYS A N 1
ATOM 805 C CA . LYS A 1 95 ? 13.384 4.390 6.565 1.00 79.12 95 LYS A CA 1
ATOM 806 C C . LYS A 1 95 ? 13.222 3.897 5.121 1.00 79.12 95 LYS A C 1
ATOM 808 O O . LYS A 1 95 ? 13.958 4.334 4.239 1.00 79.12 95 LYS A O 1
ATOM 813 N N . ARG A 1 96 ? 12.308 2.950 4.864 1.00 74.06 96 ARG A N 1
ATOM 814 C CA . ARG A 1 96 ? 12.093 2.350 3.536 1.00 74.06 96 ARG A CA 1
ATOM 815 C C . ARG A 1 96 ? 10.676 2.611 3.011 1.00 74.06 96 ARG A C 1
ATOM 817 O O . ARG A 1 96 ? 9.703 2.047 3.493 1.00 74.06 96 ARG A O 1
ATOM 824 N N . LYS A 1 97 ? 10.656 3.408 1.940 1.00 83.38 97 LYS A N 1
ATOM 825 C CA . LYS A 1 97 ? 9.586 3.827 1.014 1.00 83.38 97 LYS A CA 1
ATOM 826 C C . LYS A 1 97 ? 8.671 2.771 0.372 1.00 83.38 97 LYS A C 1
ATOM 828 O O . LYS A 1 97 ? 8.512 2.864 -0.843 1.00 83.38 97 LYS A O 1
ATOM 833 N N . ASP A 1 98 ? 8.158 1.754 1.068 1.00 91.31 98 ASP A N 1
ATOM 834 C CA . ASP A 1 98 ? 7.321 0.711 0.438 1.00 91.31 98 ASP A CA 1
ATOM 835 C C . ASP A 1 98 ? 5.972 0.514 1.157 1.00 91.31 98 ASP A C 1
ATOM 837 O O . ASP A 1 98 ? 5.943 -0.112 2.222 1.00 91.31 98 ASP A O 1
ATOM 841 N N . PRO A 1 99 ? 4.852 1.006 0.587 1.00 94.00 99 PRO A N 1
ATOM 842 C CA . PRO A 1 99 ? 3.538 0.920 1.220 1.00 94.00 99 PRO A CA 1
ATOM 843 C C . PRO A 1 99 ? 3.076 -0.507 1.517 1.00 94.00 99 PRO A C 1
ATOM 845 O O . PRO A 1 99 ? 2.530 -0.746 2.585 1.00 94.00 99 PRO A O 1
ATOM 848 N N . VAL A 1 100 ? 3.326 -1.469 0.622 1.00 94.94 100 VAL A N 1
ATOM 849 C CA . VAL A 1 100 ? 2.891 -2.867 0.812 1.00 94.94 100 VAL A CA 1
ATOM 850 C C . VAL A 1 100 ? 3.607 -3.474 2.016 1.00 94.94 100 VAL A C 1
ATOM 852 O O . VAL A 1 100 ? 2.985 -4.064 2.897 1.00 94.94 100 VAL A O 1
ATOM 855 N N . LYS A 1 101 ? 4.927 -3.266 2.112 1.00 93.31 101 LYS A N 1
ATOM 856 C CA . LYS A 1 101 ? 5.720 -3.750 3.255 1.00 93.31 101 LYS A CA 1
ATOM 857 C C . LYS A 1 101 ? 5.336 -3.049 4.554 1.00 93.31 101 LYS A C 1
ATOM 859 O O . LYS A 1 101 ? 5.270 -3.700 5.594 1.00 93.31 101 LYS A O 1
ATOM 864 N N . PHE A 1 102 ? 5.085 -1.742 4.493 1.00 94.94 102 PHE A N 1
ATOM 865 C CA . PHE A 1 102 ? 4.618 -0.957 5.631 1.00 94.94 102 PHE A CA 1
ATOM 866 C C . PHE A 1 102 ? 3.280 -1.482 6.165 1.00 94.94 102 PHE A C 1
ATOM 868 O O . PHE A 1 102 ? 3.178 -1.795 7.350 1.00 94.94 102 PHE A O 1
ATOM 875 N N . LEU A 1 103 ? 2.289 -1.644 5.286 1.00 95.06 103 LEU A N 1
ATOM 876 C CA . LEU A 1 103 ? 0.954 -2.115 5.648 1.00 95.06 103 LEU A CA 1
ATOM 877 C C . LEU A 1 103 ? 1.008 -3.534 6.206 1.00 95.06 103 LEU A C 1
ATOM 879 O O . LEU A 1 103 ? 0.500 -3.769 7.299 1.00 95.06 103 LEU A O 1
ATOM 883 N N . ARG A 1 104 ? 1.722 -4.449 5.538 1.00 92.88 104 ARG A N 1
ATOM 884 C CA . ARG A 1 104 ? 1.876 -5.832 6.012 1.00 92.88 104 ARG A CA 1
ATOM 885 C C . ARG A 1 104 ? 2.480 -5.888 7.410 1.00 92.88 104 ARG A C 1
ATOM 887 O O . ARG A 1 104 ? 1.989 -6.610 8.268 1.00 92.88 104 ARG A O 1
ATOM 894 N N . LYS A 1 105 ? 3.525 -5.097 7.671 1.00 91.69 105 LYS A N 1
ATOM 895 C CA . LYS A 1 105 ? 4.154 -5.017 8.998 1.00 91.69 105 LYS A CA 1
ATOM 896 C C . LYS A 1 105 ? 3.143 -4.594 10.068 1.00 91.69 105 LYS A C 1
ATOM 898 O O . LYS A 1 105 ? 3.100 -5.215 11.124 1.00 91.69 105 LYS A O 1
ATOM 903 N N . LYS A 1 106 ? 2.343 -3.560 9.804 1.00 91.12 106 LYS A N 1
ATOM 904 C CA . LYS A 1 106 ? 1.374 -3.017 10.767 1.00 91.12 106 LYS A CA 1
ATOM 905 C C . LYS A 1 106 ? 0.196 -3.956 11.015 1.00 91.12 106 LYS A C 1
ATOM 907 O O . LYS A 1 106 ? -0.143 -4.222 12.164 1.00 91.12 106 LYS A O 1
ATOM 912 N N . VAL A 1 107 ? -0.369 -4.512 9.948 1.00 88.94 107 VAL A N 1
ATOM 913 C CA . VAL A 1 107 ? -1.497 -5.445 10.021 1.00 88.94 107 VAL A CA 1
ATOM 914 C C . VAL A 1 107 ? -1.085 -6.748 10.728 1.00 88.94 107 VAL A C 1
ATOM 916 O O . VAL A 1 107 ? -1.741 -7.166 11.684 1.00 88.94 107 VAL A O 1
ATOM 919 N N . SER A 1 108 ? 0.060 -7.341 10.367 1.00 84.25 108 SER A N 1
ATOM 920 C CA . SER A 1 108 ? 0.553 -8.576 11.000 1.00 84.25 108 SER A CA 1
ATOM 921 C C . SER A 1 108 ? 0.940 -8.405 12.471 1.00 84.25 108 SER A C 1
ATOM 923 O O . SER A 1 108 ? 0.759 -9.331 13.260 1.00 84.25 108 SER A O 1
ATOM 925 N N . GLN A 1 109 ? 1.453 -7.235 12.870 1.00 79.50 109 GLN A N 1
ATOM 926 C CA . GLN A 1 109 ? 1.749 -6.949 14.280 1.00 79.50 109 GLN A CA 1
ATOM 927 C C . GLN A 1 109 ? 0.493 -7.033 15.156 1.00 79.50 109 GLN A C 1
ATOM 929 O O . GLN A 1 109 ? 0.571 -7.533 16.278 1.00 79.50 109 GLN A O 1
ATOM 934 N N . LYS A 1 110 ? -0.675 -6.620 14.646 1.00 68.50 110 LYS A N 1
ATOM 935 C CA . LYS A 1 110 ? -1.929 -6.734 15.399 1.00 68.50 110 LYS A CA 1
ATOM 936 C C . LYS A 1 110 ? -2.430 -8.168 15.512 1.00 68.50 110 LYS A C 1
ATOM 938 O O . LYS A 1 110 ? -2.845 -8.548 16.603 1.00 68.50 110 LYS A O 1
ATOM 943 N N . ARG A 1 111 ? -2.315 -8.978 14.448 1.00 66.00 111 ARG A N 1
ATOM 944 C CA . ARG A 1 111 ? -2.624 -10.422 14.521 1.00 66.00 111 ARG A CA 1
ATOM 945 C C . ARG A 1 111 ? -1.885 -11.079 15.691 1.00 66.00 111 ARG A C 1
ATOM 947 O O . ARG A 1 111 ? -2.499 -11.761 16.497 1.00 66.00 111 ARG A O 1
ATOM 954 N N . GLN A 1 112 ? -0.593 -10.784 15.846 1.00 62.28 112 GLN A N 1
ATOM 955 C CA . GLN A 1 112 ? 0.229 -11.346 16.926 1.00 62.28 112 GLN A CA 1
ATOM 956 C C . GLN A 1 112 ? -0.140 -10.836 18.329 1.00 62.28 112 GLN A C 1
ATOM 958 O O . GLN A 1 112 ? 0.032 -11.564 19.307 1.00 62.28 112 GLN A O 1
ATOM 963 N N . LEU A 1 113 ? -0.624 -9.595 18.446 1.00 58.00 113 LEU A N 1
ATOM 964 C CA . LEU A 1 113 ? -1.103 -9.025 19.711 1.00 58.00 113 LEU A CA 1
ATOM 965 C C . LEU A 1 113 ? -2.464 -9.603 20.125 1.00 58.00 113 LEU A C 1
ATOM 967 O O . LEU A 1 113 ? -2.664 -9.846 21.309 1.00 58.00 113 LEU A O 1
ATOM 971 N N . SER A 1 114 ? -3.354 -9.869 19.165 1.00 55.00 114 SER A N 1
ATOM 972 C CA . SER A 1 114 ? -4.661 -10.503 19.397 1.00 55.00 114 SER A CA 1
ATOM 973 C C . SER A 1 114 ? -4.532 -11.981 19.802 1.00 55.00 114 SER A C 1
ATOM 975 O O . SER A 1 114 ? -5.261 -12.454 20.666 1.00 55.00 114 SER A O 1
ATOM 977 N N . THR A 1 115 ? -3.534 -12.702 19.276 1.00 54.00 115 THR A N 1
ATOM 978 C CA . THR A 1 115 ? -3.291 -14.119 19.609 1.00 54.00 115 THR A CA 1
ATOM 979 C C . THR A 1 115 ? -2.474 -14.350 20.884 1.00 54.00 115 THR A C 1
ATOM 981 O O . THR A 1 115 ? -2.142 -15.495 21.193 1.00 54.00 115 THR A O 1
ATOM 984 N N . ARG A 1 116 ? -2.084 -13.305 21.630 1.00 44.97 116 ARG A N 1
ATOM 985 C CA . ARG A 1 116 ? -1.432 -13.510 22.931 1.00 44.97 116 ARG A CA 1
ATOM 986 C C . ARG A 1 116 ? -2.502 -13.885 23.958 1.00 44.97 116 ARG A C 1
ATOM 988 O O . ARG A 1 116 ? -3.353 -13.043 24.236 1.00 44.97 116 ARG A O 1
ATOM 995 N N . PRO A 1 117 ? -2.454 -15.088 24.566 1.00 44.72 117 PRO A N 1
ATOM 996 C CA . PRO A 1 117 ? -3.345 -15.397 25.669 1.00 44.72 117 PRO A CA 1
ATOM 997 C C . PRO A 1 117 ? -3.054 -14.386 26.772 1.00 44.72 117 PRO A C 1
ATOM 999 O O . PRO A 1 117 ? -1.912 -14.247 27.224 1.00 44.72 117 PRO A O 1
ATOM 1002 N N . THR A 1 118 ? -4.076 -13.629 27.158 1.00 46.31 118 THR A N 1
ATOM 1003 C CA . THR A 1 118 ? -4.035 -12.758 28.323 1.00 46.31 118 THR A CA 1
ATOM 1004 C C . THR A 1 118 ? -3.652 -13.650 29.497 1.00 46.31 118 THR A C 1
ATOM 1006 O O . THR A 1 118 ? -4.462 -14.452 29.9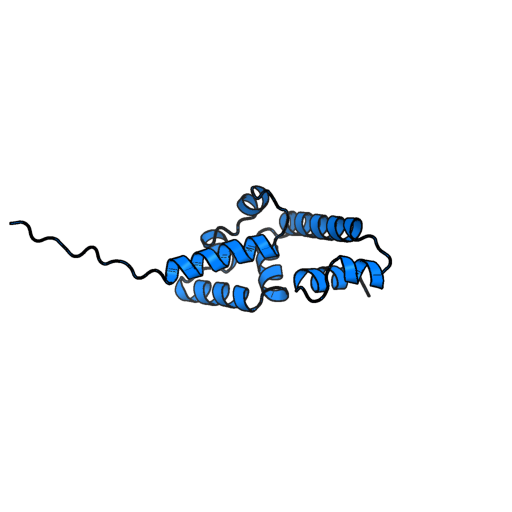56 1.00 46.31 118 THR A O 1
ATOM 1009 N N . ARG A 1 119 ? -2.391 -13.591 29.948 1.00 44.44 119 ARG A N 1
ATOM 1010 C CA . ARG A 1 119 ? -2.003 -14.191 31.225 1.00 44.44 119 ARG A CA 1
ATOM 1011 C C . ARG A 1 119 ? -2.878 -13.501 32.259 1.00 44.44 119 ARG A C 1
ATOM 1013 O O . ARG A 1 119 ? -2.641 -12.340 32.584 1.00 44.44 119 ARG A O 1
ATOM 1020 N N . GLN A 1 120 ? -3.928 -14.195 32.689 1.00 43.41 120 GLN A N 1
ATOM 1021 C CA . GLN A 1 120 ? -4.719 -13.807 33.838 1.00 43.41 120 GLN A CA 1
ATOM 1022 C C . GLN A 1 120 ? -3.723 -13.594 34.974 1.00 43.41 120 GLN A C 1
ATOM 1024 O O . GLN A 1 120 ? -3.021 -14.521 35.378 1.00 43.41 120 GLN A O 1
ATOM 1029 N N . LEU A 1 121 ? -3.605 -12.346 35.424 1.00 47.88 121 LEU A N 1
ATOM 1030 C CA . LEU A 1 121 ? -3.021 -12.017 36.713 1.00 47.88 121 LEU A CA 1
ATOM 1031 C C . LEU A 1 121 ? -3.951 -12.640 37.755 1.00 47.88 121 LEU A C 1
ATOM 1033 O O . LEU A 1 121 ? -4.902 -12.020 38.222 1.00 47.88 121 LEU A O 1
ATOM 1037 N N . SER A 1 122 ? -3.727 -13.924 38.022 1.00 46.41 122 SER A N 1
ATOM 1038 C CA . SER A 1 122 ? -4.333 -14.655 39.118 1.00 46.41 122 SER A CA 1
ATOM 1039 C C . SER A 1 122 ? -3.976 -13.928 40.407 1.00 46.41 122 SER A C 1
ATOM 1041 O O . SER A 1 122 ? -2.801 -13.771 40.744 1.00 46.41 122 SER A O 1
ATOM 1043 N N . GLN A 1 123 ? -5.025 -13.452 41.068 1.00 52.28 123 GLN A N 1
ATOM 1044 C CA . GLN A 1 123 ? -5.035 -12.863 42.396 1.00 52.28 123 GLN A CA 1
ATOM 1045 C C . GLN A 1 123 ? -4.175 -13.709 43.344 1.00 52.28 123 GLN A C 1
ATOM 1047 O O . GLN A 1 123 ? -4.437 -14.898 43.526 1.00 52.28 123 GLN A O 1
ATOM 1052 N N . GLN A 1 124 ? -3.146 -13.109 43.939 1.00 47.72 124 GLN A N 1
ATOM 1053 C CA . GLN A 1 124 ? -2.526 -13.687 45.127 1.00 47.72 124 GLN A CA 1
ATOM 1054 C C . GLN A 1 124 ? -3.461 -13.420 46.314 1.00 47.72 124 GLN A C 1
ATOM 1056 O O . GLN A 1 124 ? -3.848 -12.264 46.510 1.00 47.72 124 GLN A O 1
ATOM 1061 N N . PRO A 1 125 ? -3.848 -14.439 47.099 1.00 53.09 125 PRO A N 1
ATOM 1062 C CA . PRO A 1 125 ? -4.510 -14.193 48.365 1.00 53.09 125 PRO A CA 1
ATOM 1063 C C . PRO A 1 125 ? -3.498 -13.566 49.328 1.00 53.09 125 PRO A C 1
ATOM 1065 O O . PRO A 1 125 ? -2.352 -14.006 49.421 1.00 53.09 125 PRO A O 1
ATOM 1068 N N . ILE A 1 126 ? -3.938 -12.521 50.020 1.00 53.03 126 ILE A N 1
ATOM 1069 C CA . ILE A 1 126 ? -3.244 -11.973 51.181 1.00 53.03 126 ILE A CA 1
ATOM 1070 C C . ILE A 1 126 ? -3.351 -13.031 52.287 1.00 53.03 126 ILE A C 1
ATOM 1072 O O . ILE A 1 126 ? -4.464 -13.388 52.678 1.00 53.03 126 ILE A O 1
ATOM 1076 N N . LEU A 1 127 ? -2.207 -13.522 52.759 1.00 53.56 127 LEU A N 1
ATOM 1077 C CA . LEU A 1 127 ? -2.041 -14.144 54.072 1.00 53.56 127 LEU A CA 1
ATOM 1078 C C . LEU A 1 127 ? -0.922 -13.405 54.800 1.00 53.56 127 LEU A C 1
ATOM 1080 O O . LEU A 1 127 ? 0.130 -13.183 54.157 1.00 53.56 127 LEU A O 1
#

pLDDT: mean 86.62, std 15.82, range [43.41, 97.62]

Secondary structure (DSSP, 8-state):
--HHHHHHHHHTTSS-HHHHHHHHT--HHHHHHHHHHHHHHHHHHHTHHHHHHHHHHH-HHHHHHHHHHHHHHT--HHHHHHHTT--HHHHHHSSS--HHHHHHHHHHHHHHHHTS-------PPP-